Protein AF-A0A2S2KPW1-F1 (afdb_monomer)

Foldseek 3Di:
DDDDPPPPPPPVPVPPPPPPPVLVVVLVVLLVVQLVCVVPDDRPVSLVVSLVSLVCLLVVLQPVLVPDQALVSLVVSLSSLLVSLLVVLVCVVVVSHDPVSVVVCLLSLLVNVVSLVLCCPPVDDPSVVVSCVSRVSSVVSCVVVVRHHDPPDDDRPCSVCSVVRVVVVVVVD

Structure (mmCIF, N/CA/C/O backbone):
data_AF-A0A2S2K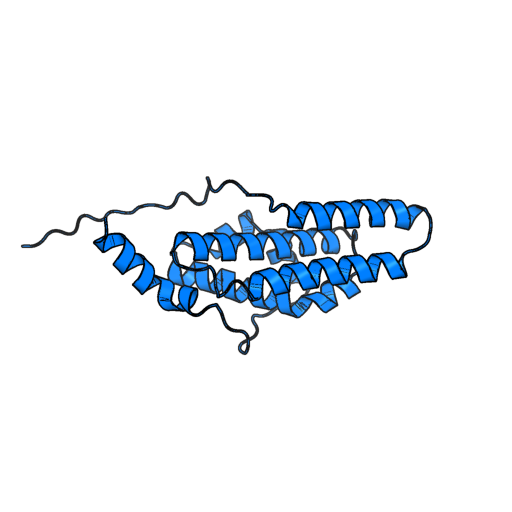PW1-F1
#
_entry.id   AF-A0A2S2KPW1-F1
#
loop_
_atom_site.group_PDB
_atom_site.id
_atom_site.type_symbol
_atom_site.label_atom_id
_atom_site.label_alt_id
_atom_site.label_comp_id
_atom_site.label_asym_id
_atom_site.label_entity_id
_atom_site.label_seq_id
_atom_site.pdbx_PDB_ins_code
_atom_site.Cartn_x
_atom_site.Cartn_y
_atom_site.Cartn_z
_atom_site.occupancy
_atom_site.B_iso_or_equiv
_atom_site.auth_seq_id
_atom_site.auth_comp_id
_atom_site.auth_asym_id
_atom_site.auth_atom_id
_atom_site.pdbx_PDB_model_num
ATOM 1 N N . MET A 1 1 ? -38.576 2.504 28.725 1.00 35.78 1 MET A N 1
ATOM 2 C CA . MET A 1 1 ? -37.807 1.561 27.881 1.00 35.78 1 MET A CA 1
ATOM 3 C C . MET A 1 1 ? -36.742 2.356 27.140 1.00 35.78 1 MET A C 1
ATOM 5 O O . MET A 1 1 ? -37.061 3.467 26.730 1.00 35.78 1 MET A O 1
ATOM 9 N N . PRO A 1 2 ? -35.486 1.884 27.101 1.00 34.62 2 PRO A N 1
ATOM 10 C CA . PRO A 1 2 ? -34.332 2.727 26.831 1.00 34.62 2 PRO A CA 1
ATOM 11 C C . PRO A 1 2 ? -34.131 3.045 25.348 1.00 34.62 2 PRO A C 1
ATOM 13 O O . PRO A 1 2 ? -34.580 2.343 24.448 1.00 34.62 2 PRO A O 1
ATOM 16 N N . ASN A 1 3 ? -33.437 4.164 25.199 1.00 43.06 3 ASN A N 1
ATOM 17 C CA . ASN A 1 3 ? -33.108 4.971 24.042 1.00 43.06 3 ASN A CA 1
ATOM 18 C C . ASN A 1 3 ? -32.091 4.279 23.115 1.00 43.06 3 ASN A C 1
ATOM 20 O O . ASN A 1 3 ? -31.124 3.700 23.604 1.00 43.06 3 ASN A O 1
ATOM 24 N N . SER A 1 4 ? -32.223 4.432 21.797 1.00 39.44 4 SER A N 1
ATOM 25 C CA . SER A 1 4 ?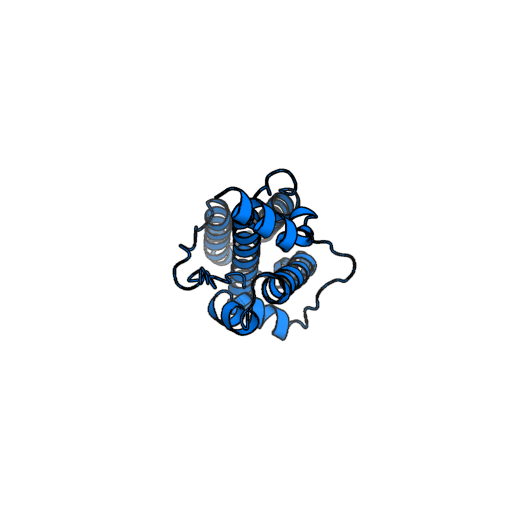 -31.101 4.213 20.874 1.00 39.44 4 SER A CA 1
ATOM 26 C C . SER A 1 4 ? -31.099 5.299 19.805 1.00 39.44 4 SER A C 1
ATOM 28 O O . SER A 1 4 ? -31.535 5.102 18.668 1.00 39.44 4 SER A O 1
ATOM 30 N N . ASN A 1 5 ? -30.602 6.468 20.210 1.00 37.16 5 ASN A N 1
ATOM 31 C CA . ASN A 1 5 ? -30.130 7.505 19.308 1.00 37.16 5 ASN A CA 1
ATOM 32 C C . ASN A 1 5 ? -29.087 6.889 18.374 1.00 37.16 5 ASN A C 1
ATOM 34 O O . ASN A 1 5 ? -27.945 6.626 18.750 1.00 37.16 5 ASN A O 1
ATOM 38 N N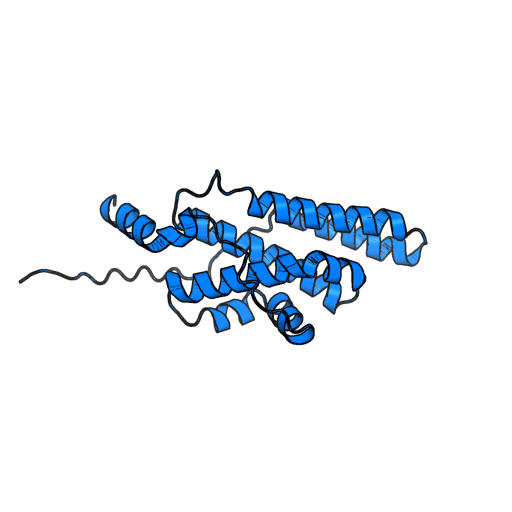 . LYS A 1 6 ? -29.526 6.620 17.149 1.00 36.72 6 LYS A N 1
ATOM 39 C CA . LYS A 1 6 ? -28.720 6.121 16.046 1.00 36.72 6 LYS A CA 1
ATOM 40 C C . LYS A 1 6 ? -27.899 7.293 15.509 1.00 36.72 6 LYS A C 1
ATOM 42 O O . LYS A 1 6 ? -28.225 7.858 14.469 1.00 36.72 6 LYS A O 1
ATOM 47 N N . TRP A 1 7 ? -26.859 7.690 16.238 1.00 35.84 7 TRP A N 1
ATOM 48 C CA . TRP A 1 7 ? -25.867 8.643 15.745 1.00 35.84 7 TRP A CA 1
ATOM 49 C C . TRP A 1 7 ? -25.021 7.959 14.670 1.00 35.84 7 TRP A C 1
ATOM 51 O O . TRP A 1 7 ? -23.939 7.437 14.920 1.00 35.84 7 TRP A O 1
ATOM 61 N N . ARG A 1 8 ? -25.555 7.931 13.447 1.00 35.38 8 ARG A N 1
ATOM 62 C CA . ARG A 1 8 ? -24.769 7.721 12.235 1.00 35.38 8 ARG A CA 1
ATOM 63 C C . ARG A 1 8 ? -23.931 8.978 12.023 1.00 35.38 8 ARG A C 1
ATOM 65 O O . ARG A 1 8 ? -24.386 9.912 11.371 1.00 35.38 8 ARG A O 1
ATOM 72 N N . MET A 1 9 ? -22.713 9.014 12.559 1.00 32.75 9 MET A N 1
ATOM 73 C CA . MET A 1 9 ? -21.671 9.797 11.899 1.00 32.75 9 MET A CA 1
ATOM 74 C C . MET A 1 9 ? -21.320 9.031 10.627 1.00 32.75 9 MET A C 1
ATOM 76 O O . MET A 1 9 ? -20.478 8.138 10.638 1.00 32.75 9 MET A O 1
ATOM 80 N N . ALA A 1 10 ? -22.051 9.329 9.551 1.00 34.47 10 ALA A N 1
ATOM 81 C CA . ALA A 1 10 ? -21.569 9.066 8.210 1.00 34.47 10 ALA A CA 1
ATOM 82 C C . ALA A 1 10 ? -20.261 9.852 8.087 1.00 34.47 10 ALA A C 1
ATOM 84 O O . ALA A 1 10 ? -20.273 11.078 7.984 1.00 34.47 10 ALA A O 1
ATOM 85 N N . VAL A 1 11 ? -19.132 9.160 8.223 1.00 39.47 11 VAL A N 1
ATOM 86 C CA . VAL A 1 11 ? -17.853 9.715 7.799 1.00 39.47 11 VAL A CA 1
ATOM 87 C C . VAL A 1 11 ? -18.001 9.876 6.297 1.00 39.47 11 VAL A C 1
ATOM 89 O O . VAL A 1 11 ? -18.075 8.889 5.570 1.00 39.47 11 VAL A O 1
ATOM 92 N N . ASP A 1 12 ? -18.164 11.114 5.846 1.00 34.50 12 ASP A N 1
ATOM 93 C CA . ASP A 1 12 ? -18.287 11.434 4.434 1.00 34.50 12 ASP A CA 1
ATOM 94 C C . ASP A 1 12 ? -16.923 11.210 3.765 1.00 34.50 12 ASP A C 1
ATOM 96 O O . ASP A 1 12 ? -16.112 12.128 3.615 1.00 34.50 12 ASP A O 1
ATOM 100 N N . LEU A 1 13 ? -16.649 9.950 3.401 1.00 42.59 13 LEU A N 1
ATOM 101 C CA . LEU A 1 13 ? -15.418 9.514 2.736 1.00 42.59 13 LEU A CA 1
ATOM 102 C C . LEU A 1 13 ? -15.166 10.259 1.413 1.00 42.59 13 LEU A C 1
ATOM 104 O O . LEU A 1 13 ? -14.058 10.183 0.886 1.00 42.59 13 LEU A O 1
ATOM 108 N N . SER A 1 14 ? -16.153 10.988 0.876 1.00 40.53 14 SER A N 1
ATOM 109 C CA . SER A 1 14 ? -15.993 11.805 -0.329 1.00 40.53 14 SER A CA 1
ATOM 110 C C . SER A 1 14 ? -15.240 13.123 -0.095 1.00 40.53 14 SER A C 1
ATOM 112 O O . SER A 1 14 ? -14.825 13.762 -1.061 1.00 40.53 14 SER A O 1
ATOM 114 N N . THR A 1 15 ? -15.018 13.508 1.169 1.00 35.56 15 THR A N 1
ATOM 115 C CA . THR A 1 15 ? -14.417 14.799 1.558 1.00 35.56 15 THR A CA 1
ATOM 116 C C . THR A 1 15 ? -13.041 14.692 2.207 1.00 35.56 15 THR A C 1
ATOM 118 O O . THR A 1 15 ? -12.481 15.717 2.594 1.00 35.56 15 THR A O 1
ATOM 121 N N . LEU A 1 16 ? -12.463 13.489 2.322 1.00 38.25 16 LEU A N 1
ATOM 122 C CA . LEU A 1 16 ? -11.117 13.349 2.876 1.00 38.25 16 LEU A CA 1
ATOM 123 C C . LEU A 1 16 ? -10.123 14.112 1.985 1.00 38.25 16 LEU A C 1
ATOM 125 O O . LEU A 1 16 ? -9.938 13.730 0.825 1.00 38.25 16 LEU A O 1
ATOM 129 N N . PRO A 1 17 ? -9.472 15.181 2.486 1.00 35.41 17 PRO A N 1
ATOM 130 C CA . PRO A 1 17 ? -8.418 15.828 1.731 1.00 35.41 17 PRO A CA 1
ATOM 131 C C . PRO A 1 17 ? -7.333 14.780 1.502 1.00 35.41 17 PRO A C 1
ATOM 133 O O . PRO A 1 17 ? -6.810 14.198 2.454 1.00 35.41 17 PRO A O 1
ATOM 136 N N . VAL A 1 18 ? -7.017 14.512 0.235 1.00 39.41 18 VAL A N 1
ATOM 137 C CA . VAL A 1 18 ? -5.867 13.693 -0.143 1.00 39.41 18 VAL A CA 1
ATOM 138 C C . VAL A 1 18 ? -4.638 14.461 0.331 1.00 39.41 18 VAL A C 1
ATOM 140 O O . VAL A 1 18 ? -4.133 15.344 -0.359 1.00 39.41 18 VAL A O 1
ATOM 143 N N . ILE A 1 19 ? -4.199 14.197 1.562 1.00 33.56 19 ILE A N 1
ATOM 144 C CA . ILE A 1 19 ? -2.942 14.721 2.077 1.00 33.56 19 ILE A CA 1
ATOM 145 C C . ILE A 1 19 ? -1.868 14.021 1.254 1.00 33.56 19 ILE A C 1
ATOM 147 O O . ILE A 1 19 ? -1.503 12.876 1.519 1.00 33.56 19 ILE A O 1
ATOM 151 N N . ILE A 1 20 ? -1.394 14.699 0.209 1.00 37.53 20 ILE A N 1
ATOM 152 C CA . ILE A 1 20 ? -0.212 14.278 -0.532 1.00 37.53 20 ILE A CA 1
ATOM 153 C C . ILE A 1 20 ? 0.940 14.395 0.461 1.00 37.53 20 ILE A C 1
ATOM 155 O O . ILE A 1 20 ? 1.447 15.477 0.754 1.00 37.53 20 ILE A O 1
ATOM 159 N N . SER A 1 21 ? 1.270 13.261 1.065 1.00 42.75 21 SER A N 1
ATOM 160 C CA . SER A 1 21 ? 2.404 13.096 1.956 1.00 42.75 21 SER A CA 1
ATOM 161 C C . SER A 1 21 ? 3.659 13.696 1.305 1.00 42.75 21 SER A C 1
ATOM 163 O O . SER A 1 21 ? 3.911 13.494 0.121 1.00 42.75 21 SER A O 1
ATOM 165 N N . SER A 1 22 ? 4.499 14.406 2.063 1.00 45.66 22 SER A N 1
ATOM 166 C CA . SER A 1 22 ? 5.778 14.950 1.556 1.00 45.66 22 SER A CA 1
ATOM 167 C C . SER A 1 22 ? 6.702 13.880 0.949 1.00 45.66 22 SER A C 1
ATOM 169 O O . SER A 1 22 ? 7.627 14.181 0.198 1.00 45.66 22 SER A O 1
ATOM 171 N N . ILE A 1 23 ? 6.427 12.616 1.256 1.00 48.69 23 ILE A N 1
ATOM 172 C CA . ILE A 1 23 ? 7.144 11.440 0.788 1.00 48.69 23 ILE A CA 1
ATOM 173 C C . ILE A 1 23 ? 6.749 11.058 -0.650 1.00 48.69 23 ILE A C 1
ATOM 175 O O . ILE A 1 23 ? 7.635 10.807 -1.465 1.00 48.69 23 ILE A O 1
ATOM 179 N N . THR A 1 24 ? 5.462 11.116 -1.020 1.00 56.72 24 THR A N 1
ATOM 180 C CA . THR A 1 24 ? 5.039 10.879 -2.416 1.00 56.72 24 THR A CA 1
ATOM 181 C C . THR A 1 24 ? 5.635 11.928 -3.355 1.00 56.72 24 THR A C 1
ATOM 183 O O . THR A 1 24 ? 6.080 11.604 -4.451 1.00 56.72 24 THR A O 1
ATOM 186 N N . ALA A 1 25 ? 5.834 13.164 -2.885 1.00 60.00 25 ALA A N 1
ATOM 187 C CA . ALA A 1 25 ? 6.576 14.176 -3.642 1.00 60.00 25 ALA A CA 1
ATOM 188 C C . ALA A 1 25 ? 8.031 13.759 -3.965 1.00 60.00 25 ALA A C 1
ATOM 190 O O . ALA A 1 25 ? 8.539 14.090 -5.038 1.00 60.00 25 ALA A O 1
ATOM 191 N N . THR A 1 26 ? 8.694 13.003 -3.080 1.00 60.94 26 THR A N 1
ATOM 192 C CA . THR A 1 26 ? 10.060 12.493 -3.308 1.00 60.94 26 THR A CA 1
ATOM 193 C C . THR A 1 26 ? 10.074 11.413 -4.389 1.00 60.94 26 THR A C 1
ATOM 195 O O . THR A 1 26 ? 10.890 11.478 -5.312 1.00 60.94 26 THR A O 1
ATOM 198 N N . ILE A 1 27 ? 9.134 10.466 -4.334 1.00 65.75 27 ILE A N 1
ATOM 199 C CA . ILE A 1 27 ? 8.943 9.435 -5.365 1.00 65.75 27 ILE A CA 1
ATOM 200 C C . ILE A 1 27 ? 8.656 10.077 -6.729 1.00 65.75 27 ILE A C 1
ATOM 202 O O . ILE A 1 27 ? 9.301 9.730 -7.728 1.00 65.75 27 ILE A O 1
ATOM 206 N N . PHE A 1 28 ? 7.734 11.043 -6.778 1.00 66.50 28 PHE A N 1
ATOM 207 C CA . PHE A 1 28 ? 7.410 11.778 -7.999 1.00 66.50 28 PHE A CA 1
ATOM 208 C C . PHE A 1 28 ? 8.631 12.511 -8.558 1.00 66.50 28 PHE A C 1
ATOM 210 O O . PHE A 1 28 ? 8.904 12.419 -9.757 1.00 66.50 28 PHE A O 1
ATOM 217 N N . ALA A 1 29 ? 9.411 13.188 -7.710 1.00 68.00 29 ALA A N 1
ATOM 218 C CA . ALA A 1 29 ? 10.626 13.880 -8.130 1.00 68.00 29 ALA A CA 1
ATOM 219 C C . ALA A 1 29 ? 11.669 12.911 -8.714 1.00 68.00 29 ALA A C 1
ATOM 221 O O . ALA A 1 29 ? 12.205 13.164 -9.796 1.00 68.00 29 ALA A O 1
ATOM 222 N N . ILE A 1 30 ? 11.919 11.770 -8.059 1.00 67.50 30 ILE A N 1
ATOM 223 C CA . ILE A 1 30 ? 12.840 10.742 -8.571 1.00 67.50 30 ILE A CA 1
ATOM 224 C C . ILE A 1 30 ? 12.325 10.181 -9.904 1.00 67.50 30 ILE A C 1
ATOM 226 O O . ILE A 1 30 ? 13.107 9.997 -10.837 1.00 67.50 30 ILE A O 1
ATOM 230 N N . THR A 1 31 ? 11.017 9.966 -10.041 1.00 70.19 31 THR A N 1
ATOM 231 C CA . THR A 1 31 ? 10.423 9.419 -11.269 1.00 70.19 31 THR A CA 1
ATOM 232 C C . THR A 1 31 ? 10.453 10.409 -12.437 1.00 70.19 31 THR A C 1
ATOM 234 O O . THR A 1 31 ? 10.717 10.015 -13.578 1.00 70.19 31 THR A O 1
ATOM 237 N N . LEU A 1 32 ? 10.264 11.705 -12.173 1.00 72.31 32 LEU A N 1
ATOM 238 C CA . LEU A 1 32 ? 10.477 12.770 -13.158 1.00 72.31 32 LEU A CA 1
ATOM 239 C C . LEU A 1 32 ? 11.937 12.797 -13.623 1.00 72.31 32 LEU A C 1
ATOM 241 O O . LEU A 1 32 ? 12.196 12.828 -14.828 1.00 72.31 32 LEU A O 1
ATOM 245 N N . ILE A 1 33 ? 12.887 12.688 -12.688 1.00 67.44 33 ILE A N 1
ATOM 246 C CA . ILE A 1 33 ? 14.321 12.601 -12.995 1.00 67.44 33 ILE A CA 1
ATOM 247 C C . ILE A 1 33 ? 14.631 11.353 -13.832 1.00 67.44 33 ILE A C 1
ATOM 249 O O . ILE A 1 33 ? 15.381 11.456 -14.800 1.00 67.44 33 ILE A O 1
ATOM 253 N N . ILE A 1 34 ? 14.055 10.189 -13.512 1.00 68.94 34 ILE A N 1
ATOM 254 C CA . ILE A 1 34 ? 14.219 8.953 -14.299 1.00 68.94 34 ILE A CA 1
ATOM 255 C C . ILE A 1 34 ? 13.656 9.128 -15.702 1.00 68.94 34 ILE A C 1
ATOM 257 O O . ILE A 1 34 ? 14.329 8.789 -16.669 1.00 68.94 34 ILE A O 1
ATOM 261 N N . THR A 1 35 ? 12.457 9.694 -15.832 1.00 68.31 35 THR A N 1
ATOM 262 C CA . THR A 1 35 ? 11.827 9.932 -17.137 1.00 68.31 35 THR A CA 1
ATOM 263 C C . THR A 1 35 ? 12.696 10.851 -17.999 1.00 68.31 35 THR A C 1
ATOM 265 O O . THR A 1 35 ? 12.893 10.577 -19.179 1.00 68.31 35 THR A O 1
ATOM 268 N N . TRP A 1 36 ? 13.285 11.894 -17.407 1.00 66.81 36 TRP A N 1
ATOM 269 C CA . TRP A 1 36 ? 14.219 12.791 -18.093 1.00 66.81 36 TRP A CA 1
ATOM 270 C C . TRP A 1 36 ? 15.580 12.148 -18.396 1.00 66.81 36 TRP A C 1
ATOM 272 O O . TRP A 1 36 ? 16.145 12.391 -19.458 1.00 66.81 36 TRP A O 1
ATOM 282 N N . LYS A 1 37 ? 16.127 11.318 -17.502 1.00 62.91 37 LYS A N 1
ATOM 283 C CA . LYS A 1 37 ? 17.422 10.641 -17.700 1.00 62.91 37 LYS A CA 1
ATOM 284 C C . LYS A 1 37 ? 17.343 9.414 -18.606 1.00 62.91 37 LYS A C 1
ATOM 286 O O . LYS A 1 37 ? 18.329 9.114 -19.268 1.00 62.91 37 LYS A O 1
ATOM 291 N N . ASN A 1 38 ? 16.195 8.744 -18.705 1.00 59.34 38 ASN A N 1
ATOM 292 C CA . ASN A 1 38 ? 15.938 7.703 -19.709 1.00 59.34 38 ASN A CA 1
ATOM 293 C C . ASN A 1 38 ? 16.109 8.243 -21.139 1.00 59.34 38 ASN A C 1
ATOM 295 O O . ASN A 1 38 ? 16.466 7.487 -22.031 1.00 59.34 38 ASN A O 1
ATOM 299 N N . ILE A 1 39 ? 15.928 9.553 -21.344 1.00 58.56 39 ILE A N 1
ATOM 300 C CA . ILE A 1 39 ? 16.193 10.238 -22.619 1.00 58.56 39 ILE A CA 1
ATOM 301 C C . ILE A 1 39 ? 17.709 10.450 -22.851 1.00 58.56 39 ILE A C 1
ATOM 303 O O . ILE A 1 39 ? 18.118 10.744 -23.969 1.00 58.56 39 ILE A O 1
ATOM 307 N N . LYS A 1 40 ? 18.562 10.313 -21.821 1.00 54.41 40 LYS A N 1
ATOM 308 C CA . LYS A 1 40 ? 19.951 10.818 -21.829 1.00 54.41 40 LYS A CA 1
ATOM 309 C C . LYS A 1 40 ? 21.050 9.876 -21.289 1.00 54.41 40 LYS A C 1
ATOM 311 O O . LYS A 1 40 ? 22.183 10.322 -21.199 1.00 54.41 40 LYS A O 1
ATOM 316 N N . GLU A 1 41 ? 20.736 8.614 -20.978 1.00 55.06 41 GLU A N 1
ATOM 317 C CA . GLU A 1 41 ? 21.632 7.547 -20.463 1.00 55.06 41 GLU A CA 1
ATOM 318 C C . GLU A 1 41 ? 22.237 7.746 -19.049 1.00 55.06 41 GLU A C 1
ATOM 320 O O . GLU A 1 41 ? 23.143 8.545 -18.844 1.00 55.06 41 GLU A O 1
ATOM 325 N N . ASN A 1 42 ? 21.736 6.959 -18.073 1.00 57.03 42 ASN A N 1
ATOM 326 C CA . ASN A 1 42 ? 22.443 6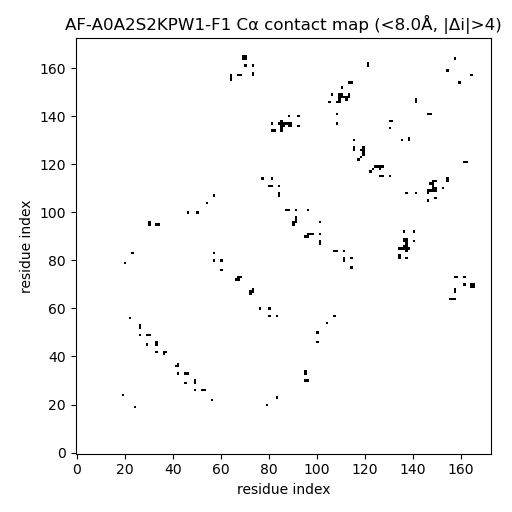.272 -16.959 1.00 57.03 42 ASN A CA 1
ATOM 327 C C . ASN A 1 42 ? 21.395 5.740 -15.943 1.00 57.03 42 ASN A C 1
ATOM 329 O O . ASN A 1 42 ? 21.108 6.370 -14.925 1.00 57.03 42 ASN A O 1
ATOM 333 N N . THR A 1 43 ? 20.754 4.609 -16.254 1.00 62.28 43 THR A N 1
ATOM 334 C CA . THR A 1 43 ? 19.471 4.175 -15.652 1.00 62.28 43 THR A CA 1
ATOM 335 C C . THR A 1 43 ? 19.600 3.281 -14.418 1.00 62.28 43 THR A C 1
ATOM 337 O O . THR A 1 43 ? 18.759 3.325 -13.521 1.00 62.28 43 THR A O 1
ATOM 340 N N . ARG A 1 44 ? 20.677 2.494 -14.310 1.00 62.62 44 ARG A N 1
ATOM 341 C CA . ARG A 1 44 ? 20.796 1.442 -13.285 1.00 62.62 44 ARG A CA 1
ATOM 342 C C . ARG A 1 44 ? 20.894 1.986 -11.855 1.00 62.62 44 ARG A C 1
ATOM 344 O O . ARG A 1 44 ? 20.165 1.527 -10.983 1.00 62.62 44 ARG A O 1
ATOM 351 N N . ALA A 1 45 ? 21.753 2.981 -11.619 1.00 68.12 45 ALA A N 1
ATOM 352 C CA . ALA A 1 45 ? 21.919 3.583 -10.292 1.00 68.12 45 ALA A CA 1
ATOM 353 C C . ALA A 1 45 ? 20.649 4.321 -9.831 1.00 68.12 45 ALA A C 1
ATOM 355 O O . ALA A 1 45 ? 20.273 4.256 -8.662 1.00 68.12 45 ALA A O 1
ATOM 356 N N . THR A 1 46 ? 19.947 4.978 -10.760 1.00 68.12 46 THR A N 1
ATOM 357 C CA . THR A 1 46 ? 18.710 5.709 -10.457 1.00 68.12 46 THR A CA 1
ATOM 358 C C . THR A 1 46 ? 17.544 4.761 -10.158 1.00 68.12 46 THR A C 1
ATOM 360 O O . THR A 1 46 ? 16.752 5.043 -9.264 1.00 68.12 46 THR A O 1
ATOM 363 N N . HIS A 1 47 ? 17.475 3.595 -10.810 1.00 70.88 47 HIS A N 1
ATOM 364 C CA . HIS A 1 47 ? 16.488 2.559 -10.483 1.00 70.88 47 HIS A CA 1
ATOM 365 C C . HIS A 1 47 ? 16.696 1.979 -9.080 1.00 70.88 47 HIS A C 1
ATOM 367 O O . HIS A 1 47 ? 15.728 1.801 -8.345 1.00 70.88 47 HIS A O 1
ATOM 373 N N . SER A 1 48 ? 17.947 1.730 -8.676 1.00 74.69 48 SER A N 1
ATOM 374 C CA . SER A 1 48 ? 18.255 1.285 -7.310 1.00 74.69 48 SER A CA 1
ATOM 375 C C . SER A 1 48 ? 17.867 2.330 -6.261 1.00 74.69 48 SER A C 1
ATOM 377 O O . SER A 1 48 ? 17.351 1.968 -5.207 1.00 74.69 48 SER A O 1
ATOM 379 N N . GLN A 1 49 ? 18.069 3.618 -6.553 1.00 75.62 49 GLN A N 1
ATOM 380 C CA . GLN A 1 49 ? 17.667 4.707 -5.661 1.00 75.62 49 GLN A CA 1
ATOM 381 C C . GLN A 1 49 ? 16.142 4.821 -5.535 1.00 75.62 49 GLN A C 1
ATOM 383 O O . GLN A 1 49 ? 15.633 4.955 -4.426 1.00 75.62 49 GLN A O 1
ATOM 388 N N . LEU A 1 50 ? 15.410 4.710 -6.646 1.00 76.44 50 LEU A N 1
ATOM 389 C CA . LEU A 1 50 ? 13.948 4.702 -6.635 1.00 76.44 50 LEU A CA 1
ATOM 390 C C . LEU A 1 50 ? 13.394 3.503 -5.855 1.00 76.44 50 LEU A C 1
ATOM 392 O O . LEU A 1 50 ? 12.519 3.669 -5.010 1.00 76.44 50 LEU A O 1
ATOM 396 N N . LEU A 1 51 ? 13.941 2.307 -6.094 1.00 76.06 51 LEU A N 1
ATOM 397 C CA . LEU A 1 51 ? 13.560 1.096 -5.370 1.00 76.06 51 LEU A CA 1
ATOM 398 C C . LEU A 1 51 ? 13.762 1.258 -3.863 1.00 76.06 51 LEU A C 1
ATOM 400 O O . LEU A 1 51 ? 12.896 0.888 -3.073 1.00 76.06 51 LEU A O 1
ATOM 404 N N . ARG A 1 52 ? 14.908 1.822 -3.476 1.00 79.19 52 ARG A N 1
ATOM 405 C CA . ARG A 1 52 ? 15.235 2.099 -2.083 1.00 79.19 52 ARG A CA 1
ATOM 406 C C . ARG A 1 52 ? 14.259 3.097 -1.465 1.00 79.19 52 ARG A C 1
ATOM 408 O O . ARG A 1 52 ? 13.793 2.826 -0.369 1.00 79.19 52 ARG A O 1
ATOM 415 N N . SER A 1 53 ? 13.902 4.170 -2.177 1.00 75.38 53 SER A N 1
ATOM 416 C CA . SER A 1 53 ? 12.898 5.141 -1.715 1.00 75.38 53 SER A CA 1
ATOM 417 C C . SER A 1 53 ? 11.558 4.458 -1.447 1.00 75.38 53 SER A C 1
ATOM 419 O O . SER A 1 53 ? 11.059 4.524 -0.333 1.00 75.38 53 SER A O 1
ATOM 421 N N . PHE A 1 54 ? 11.024 3.702 -2.416 1.00 75.75 54 PHE A N 1
ATOM 422 C CA . PHE A 1 54 ? 9.766 2.972 -2.228 1.00 75.75 54 PHE A CA 1
ATOM 423 C C . PHE A 1 54 ? 9.815 2.005 -1.048 1.00 75.75 54 PHE A C 1
ATOM 425 O O . PHE A 1 54 ? 8.875 1.917 -0.261 1.00 75.75 54 PHE A O 1
ATOM 432 N N . HIS A 1 55 ? 10.912 1.260 -0.932 1.00 76.94 55 HIS A N 1
ATOM 433 C CA . HIS A 1 55 ? 11.090 0.295 0.137 1.00 76.94 55 HIS A CA 1
ATOM 434 C C . HIS A 1 55 ? 11.163 0.970 1.512 1.00 76.94 55 HIS A C 1
ATOM 436 O O . HIS A 1 55 ? 10.477 0.532 2.433 1.00 76.94 55 HIS A O 1
ATOM 442 N N . GLU A 1 56 ? 11.954 2.036 1.650 1.00 77.31 56 GLU A N 1
ATOM 443 C CA . GLU A 1 56 ? 12.058 2.818 2.886 1.00 77.31 56 GLU A CA 1
ATOM 444 C C . GLU A 1 56 ? 10.712 3.450 3.254 1.00 77.31 56 GLU A C 1
ATOM 446 O O . GLU A 1 56 ? 10.315 3.386 4.415 1.00 77.31 56 GLU A O 1
ATOM 451 N N . ASP A 1 57 ? 9.961 3.970 2.285 1.00 71.06 57 ASP A N 1
ATOM 452 C CA . ASP A 1 57 ? 8.652 4.583 2.520 1.00 71.06 57 ASP A CA 1
ATOM 453 C C . ASP A 1 57 ? 7.629 3.569 3.026 1.00 71.06 57 ASP A C 1
ATOM 455 O O . ASP A 1 57 ? 6.941 3.803 4.024 1.00 71.06 57 ASP A O 1
ATOM 459 N N . LEU A 1 58 ? 7.563 2.405 2.383 1.00 73.19 58 LEU A N 1
ATOM 460 C CA . LEU A 1 58 ? 6.644 1.343 2.775 1.00 73.19 58 LEU A CA 1
ATOM 461 C C . LEU A 1 58 ? 7.047 0.719 4.117 1.00 73.19 58 LEU A C 1
ATOM 463 O O . LEU A 1 58 ? 6.175 0.463 4.947 1.00 73.19 58 LEU A O 1
ATOM 467 N N . LEU A 1 59 ? 8.345 0.543 4.387 1.00 72.19 59 LEU A N 1
ATOM 468 C CA . LEU A 1 59 ? 8.829 0.087 5.694 1.00 72.19 59 LEU A CA 1
ATOM 469 C C . LEU A 1 59 ? 8.575 1.108 6.802 1.00 72.19 59 LEU A C 1
ATOM 471 O O . LEU A 1 59 ? 8.146 0.728 7.889 1.00 72.19 59 LEU A O 1
ATOM 475 N N . ASN A 1 60 ? 8.804 2.395 6.545 1.00 71.06 60 ASN A N 1
ATOM 476 C CA . ASN A 1 60 ? 8.517 3.457 7.505 1.00 71.06 60 ASN A CA 1
ATOM 477 C C . ASN A 1 60 ? 7.029 3.494 7.846 1.00 71.06 60 ASN A C 1
ATOM 479 O O . ASN A 1 60 ? 6.677 3.693 9.007 1.00 71.06 60 ASN A O 1
ATOM 483 N N . ARG A 1 61 ? 6.148 3.264 6.864 1.00 69.25 61 ARG A N 1
ATOM 484 C CA . ARG A 1 61 ? 4.709 3.130 7.110 1.00 69.25 61 ARG A CA 1
ATOM 485 C C . ARG A 1 61 ? 4.424 1.881 7.949 1.00 69.25 61 ARG A C 1
ATOM 487 O O . ARG A 1 61 ? 3.865 2.030 9.030 1.00 69.25 61 ARG A O 1
ATOM 494 N N . LEU A 1 62 ? 4.888 0.696 7.551 1.00 66.81 62 LEU A N 1
ATOM 495 C CA . LEU A 1 62 ? 4.683 -0.548 8.317 1.00 66.81 62 LEU A CA 1
ATOM 496 C C . LEU A 1 62 ? 5.196 -0.464 9.769 1.00 66.81 62 LEU A C 1
ATOM 498 O O . LEU A 1 62 ? 4.572 -0.999 10.684 1.00 66.81 62 LEU A O 1
ATOM 502 N N . ASN A 1 63 ? 6.307 0.239 10.004 1.00 63.44 63 ASN A N 1
ATOM 503 C CA . ASN A 1 63 ? 6.908 0.398 11.330 1.00 63.44 63 ASN A CA 1
ATOM 504 C C . ASN A 1 63 ? 6.212 1.444 12.221 1.00 63.44 63 ASN A C 1
ATOM 506 O O . ASN A 1 63 ? 6.497 1.489 13.418 1.00 63.44 63 ASN A O 1
ATOM 510 N N . LYS A 1 64 ? 5.260 2.244 11.712 1.00 60.19 64 LYS A N 1
ATOM 511 C CA . LYS A 1 64 ? 4.502 3.239 12.507 1.00 60.19 64 LYS A CA 1
ATOM 512 C C . LYS A 1 64 ? 3.492 2.644 13.505 1.00 60.19 64 LYS A C 1
ATOM 514 O O . LYS A 1 64 ? 2.683 3.385 14.063 1.00 60.19 64 LYS A O 1
ATOM 519 N N . ASN A 1 65 ? 3.602 1.355 13.842 1.00 51.81 65 ASN A N 1
ATOM 520 C CA . ASN A 1 65 ? 2.892 0.713 14.961 1.00 51.81 65 ASN A CA 1
ATOM 521 C C . ASN A 1 65 ? 2.940 1.519 16.277 1.00 51.81 65 ASN A C 1
ATOM 523 O O . ASN A 1 65 ? 2.054 1.383 17.112 1.00 51.81 65 ASN A O 1
ATOM 527 N N . THR A 1 66 ? 3.952 2.366 16.472 1.00 48.75 66 THR A N 1
ATOM 528 C CA . THR A 1 66 ? 4.157 3.181 17.678 1.00 48.75 66 THR A CA 1
ATOM 529 C C . THR A 1 66 ? 3.348 4.485 17.743 1.00 48.75 66 THR A C 1
ATOM 531 O O . THR A 1 66 ? 3.356 5.128 18.792 1.00 48.75 66 THR A O 1
ATOM 534 N N . ILE A 1 67 ? 2.641 4.889 16.677 1.00 61.72 67 ILE A N 1
ATOM 535 C CA . ILE A 1 67 ? 1.913 6.178 16.625 1.00 61.72 67 ILE A CA 1
ATOM 536 C C . ILE A 1 67 ? 0.389 6.002 16.532 1.00 61.72 67 ILE A C 1
ATOM 538 O O . ILE A 1 67 ? -0.343 6.921 16.886 1.00 61.72 67 ILE A O 1
ATOM 542 N N . LEU A 1 68 ? -0.107 4.830 16.128 1.00 73.50 68 LEU A N 1
ATOM 543 C CA . LEU A 1 68 ? -1.547 4.583 16.007 1.00 73.50 68 LEU A CA 1
ATOM 544 C C . LEU A 1 68 ? -2.195 4.531 17.394 1.00 73.50 68 LEU A C 1
ATOM 546 O O . LEU A 1 68 ? -1.953 3.592 18.153 1.00 73.50 68 LEU A O 1
ATOM 550 N N . LYS A 1 69 ? -2.999 5.540 17.738 1.00 79.88 69 LYS A N 1
ATOM 551 C CA . LYS A 1 69 ? -3.692 5.608 19.035 1.00 79.88 69 LYS A CA 1
ATOM 552 C C . LYS A 1 69 ? -5.190 5.813 18.906 1.00 79.88 69 LYS A C 1
ATOM 554 O O . LYS A 1 69 ? -5.897 5.466 19.843 1.00 79.88 69 LYS A O 1
ATOM 559 N N . THR A 1 70 ? -5.649 6.361 17.787 1.00 81.94 70 THR A N 1
ATOM 560 C CA . THR A 1 70 ? -7.056 6.701 17.553 1.00 81.94 70 THR A CA 1
ATOM 561 C C . THR A 1 70 ? -7.624 5.984 16.330 1.00 81.94 70 THR A C 1
ATOM 563 O O . THR A 1 70 ? -6.883 5.445 15.496 1.00 81.94 70 THR A O 1
ATOM 566 N N . THR A 1 71 ? -8.952 5.973 16.205 1.00 80.56 71 THR A N 1
ATOM 567 C CA . THR A 1 71 ? -9.614 5.459 14.994 1.00 80.56 71 THR A CA 1
ATOM 568 C C . THR A 1 71 ? -9.222 6.260 13.746 1.00 80.56 71 THR A C 1
ATOM 570 O O . THR A 1 71 ? -8.976 5.674 12.690 1.00 80.56 71 THR A O 1
ATOM 573 N N . GLU A 1 72 ? -9.061 7.579 13.877 1.00 79.94 72 GLU A N 1
ATOM 574 C CA . GLU A 1 72 ? -8.590 8.461 12.804 1.00 79.94 72 GLU A CA 1
ATOM 575 C C . GLU A 1 72 ? -7.154 8.124 12.370 1.00 79.94 72 GLU A C 1
ATOM 577 O O . GLU A 1 72 ? -6.874 8.062 11.172 1.00 79.94 72 GLU A O 1
ATOM 582 N N . ASP A 1 73 ? -6.250 7.831 13.314 1.00 78.88 73 ASP A N 1
ATOM 583 C CA . ASP A 1 73 ? -4.876 7.426 12.985 1.00 78.88 73 ASP A CA 1
ATOM 584 C C . ASP A 1 73 ? -4.852 6.141 12.150 1.00 78.88 73 ASP A C 1
ATOM 586 O O . ASP A 1 73 ? -4.065 6.027 11.207 1.00 78.88 73 ASP A O 1
ATOM 590 N N . CYS A 1 74 ? -5.727 5.182 12.472 1.00 80.69 74 CYS A N 1
ATOM 591 C CA . CYS A 1 74 ? -5.850 3.924 11.734 1.00 80.69 74 CYS A CA 1
ATOM 592 C C . CYS A 1 74 ? -6.313 4.162 10.290 1.00 80.69 74 CYS A C 1
ATOM 594 O O . CYS A 1 74 ? -5.720 3.625 9.354 1.00 80.69 74 CYS A O 1
ATOM 596 N N . GLN A 1 75 ? -7.335 5.002 10.102 1.00 81.88 75 GLN A N 1
ATOM 597 C CA . GLN A 1 75 ? -7.836 5.369 8.774 1.00 81.88 75 GLN A CA 1
ATOM 598 C C . GLN A 1 75 ? -6.791 6.147 7.968 1.00 81.88 75 GLN A C 1
ATOM 600 O O . GLN A 1 75 ? -6.560 5.860 6.792 1.00 81.88 75 GLN A O 1
ATOM 605 N N . ARG A 1 76 ? -6.107 7.107 8.604 1.00 81.44 76 ARG A N 1
ATOM 606 C CA . ARG A 1 76 ? -5.045 7.891 7.967 1.00 81.44 76 ARG A CA 1
ATOM 607 C C . ARG A 1 76 ? -3.905 6.995 7.511 1.00 81.44 76 ARG A C 1
ATOM 609 O O . ARG A 1 76 ? -3.498 7.098 6.362 1.00 81.44 76 ARG A O 1
ATOM 616 N N . TYR A 1 77 ? -3.434 6.094 8.372 1.00 82.06 77 TYR A N 1
ATOM 617 C CA . TYR A 1 77 ? -2.413 5.104 8.029 1.00 82.06 77 TYR A CA 1
ATOM 618 C C . TYR A 1 77 ? -2.815 4.252 6.823 1.00 82.06 77 TYR A C 1
ATOM 620 O O . TYR A 1 77 ? -2.032 4.107 5.884 1.00 82.06 77 TYR A O 1
ATOM 628 N N . ALA A 1 78 ? -4.042 3.731 6.838 1.00 83.31 78 ALA A N 1
ATOM 629 C CA . ALA A 1 78 ? -4.578 2.909 5.768 1.00 83.31 78 ALA A CA 1
ATOM 630 C C . ALA A 1 78 ? -4.630 3.669 4.429 1.00 83.31 78 ALA A C 1
ATOM 632 O O . ALA A 1 78 ? -4.128 3.174 3.421 1.00 83.31 78 ALA A O 1
ATOM 633 N N . ASN A 1 79 ? -5.153 4.898 4.428 1.00 83.38 79 ASN A N 1
ATOM 634 C CA . ASN A 1 79 ? -5.230 5.742 3.230 1.00 83.38 79 ASN A CA 1
ATOM 635 C C . ASN A 1 79 ? -3.850 6.108 2.691 1.00 83.38 79 ASN A C 1
ATOM 637 O O . ASN A 1 79 ? -3.597 6.009 1.496 1.00 83.38 79 ASN A O 1
ATOM 641 N N . ASP A 1 80 ? -2.942 6.497 3.578 1.00 79.94 80 ASP A N 1
ATOM 642 C CA . ASP A 1 80 ? -1.562 6.821 3.242 1.00 79.94 80 ASP A CA 1
ATOM 643 C C . ASP A 1 80 ? -0.838 5.645 2.575 1.00 79.94 80 ASP A C 1
ATOM 645 O O . ASP A 1 80 ? -0.075 5.824 1.618 1.00 79.94 80 ASP A O 1
ATOM 649 N N . TYR A 1 81 ? -1.065 4.436 3.091 1.00 84.62 81 TYR A N 1
ATOM 650 C CA . TYR A 1 81 ? -0.517 3.218 2.514 1.00 84.62 81 TYR A CA 1
ATOM 651 C C . TYR A 1 81 ? -1.095 2.966 1.118 1.00 84.62 81 TYR A C 1
ATOM 653 O O . TYR A 1 81 ? -0.329 2.798 0.169 1.00 84.62 81 TYR A O 1
ATOM 661 N N . LEU A 1 82 ? -2.427 2.996 0.985 1.00 86.75 82 LEU A N 1
ATOM 662 C CA . LEU A 1 82 ? -3.129 2.751 -0.278 1.00 86.75 82 LEU A CA 1
ATOM 663 C C . LEU A 1 82 ? -2.775 3.788 -1.355 1.00 86.75 82 LEU A C 1
ATOM 665 O O . LEU A 1 82 ? -2.496 3.409 -2.488 1.00 86.75 82 LEU A O 1
ATOM 669 N N . ASN A 1 83 ? -2.646 5.067 -0.989 1.00 84.50 83 ASN A N 1
ATOM 670 C CA . ASN A 1 83 ? -2.156 6.123 -1.881 1.00 84.50 83 ASN A CA 1
ATOM 671 C C . ASN A 1 83 ? -0.753 5.811 -2.421 1.00 84.50 83 ASN A C 1
ATOM 673 O O . ASN A 1 83 ? -0.484 5.998 -3.604 1.00 84.50 83 ASN A O 1
ATOM 677 N N . THR A 1 84 ? 0.142 5.315 -1.560 1.00 82.50 84 THR A N 1
ATOM 678 C CA . THR A 1 84 ? 1.524 5.006 -1.956 1.00 82.50 84 THR A CA 1
ATOM 679 C C . THR A 1 84 ? 1.560 3.855 -2.966 1.00 82.50 84 THR A C 1
ATOM 681 O O . THR A 1 84 ? 2.262 3.938 -3.973 1.00 82.50 84 THR A O 1
ATOM 684 N N . VAL A 1 85 ? 0.802 2.779 -2.729 1.00 87.25 85 VAL A N 1
ATOM 685 C CA . VAL A 1 85 ? 0.770 1.636 -3.658 1.00 87.25 85 VAL A CA 1
ATOM 686 C C . VAL A 1 85 ? 0.000 1.939 -4.945 1.00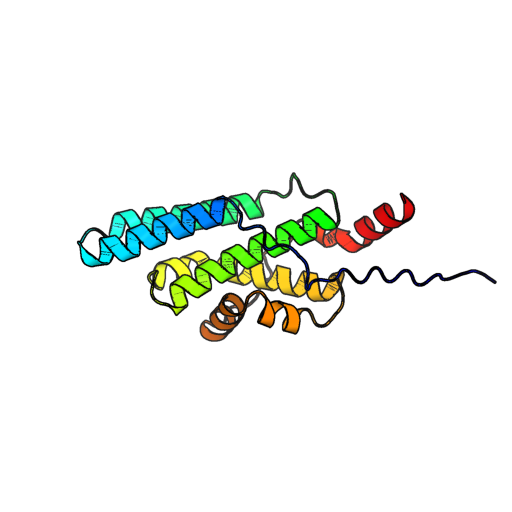 87.25 85 VAL A C 1
ATOM 688 O O . VAL A 1 85 ? 0.392 1.433 -5.995 1.00 87.25 85 VAL A O 1
ATOM 691 N N . ASP A 1 86 ? -1.021 2.802 -4.913 1.00 88.81 86 ASP A N 1
ATOM 692 C CA . ASP A 1 86 ? -1.696 3.291 -6.124 1.00 88.81 86 ASP A CA 1
ATOM 693 C C . ASP A 1 86 ? -0.762 4.108 -7.014 1.00 88.81 86 ASP A C 1
ATOM 695 O O . ASP A 1 86 ? -0.715 3.887 -8.223 1.00 88.81 86 ASP A O 1
ATOM 699 N N . GLU A 1 87 ? 0.058 4.976 -6.424 1.00 84.06 87 GLU A N 1
ATOM 700 C CA . GLU A 1 87 ? 1.046 5.742 -7.178 1.00 84.06 87 GLU A CA 1
ATOM 701 C C . GLU A 1 87 ? 2.090 4.828 -7.833 1.00 84.06 87 GLU A C 1
ATOM 703 O O . GLU A 1 87 ? 2.386 4.970 -9.021 1.00 84.06 87 GLU A O 1
ATOM 708 N N . ILE A 1 88 ? 2.611 3.836 -7.104 1.00 83.75 88 ILE A N 1
ATOM 709 C CA . ILE A 1 88 ? 3.545 2.852 -7.675 1.00 83.75 88 ILE A CA 1
ATOM 710 C C . ILE A 1 88 ? 2.885 2.101 -8.840 1.00 83.75 88 ILE A C 1
ATOM 712 O O . ILE A 1 88 ? 3.508 1.930 -9.892 1.00 83.75 88 ILE A O 1
ATOM 716 N N . ALA A 1 89 ? 1.629 1.675 -8.671 1.00 89.12 89 ALA A N 1
ATOM 717 C CA . ALA A 1 89 ? 0.862 1.017 -9.724 1.00 89.12 89 ALA A CA 1
ATOM 718 C C . ALA A 1 89 ? 0.691 1.920 -10.951 1.00 89.12 89 ALA A C 1
ATOM 720 O O . ALA A 1 89 ? 0.968 1.481 -12.066 1.00 89.12 89 ALA A O 1
ATOM 721 N N . TYR A 1 90 ? 0.311 3.185 -10.760 1.00 88.25 90 TYR A N 1
ATOM 722 C CA . TYR A 1 90 ? 0.196 4.166 -11.838 1.00 88.25 90 TYR A CA 1
ATOM 723 C C . TYR A 1 90 ? 1.506 4.282 -12.625 1.00 88.25 90 TYR A C 1
ATOM 725 O O . TYR A 1 90 ? 1.503 4.235 -13.859 1.00 88.25 90 TYR A O 1
ATOM 733 N N . LEU A 1 91 ? 2.636 4.397 -11.924 1.00 83.88 91 LEU A N 1
ATOM 734 C CA . LEU A 1 91 ? 3.945 4.531 -12.552 1.00 83.88 91 LEU A CA 1
ATOM 735 C C . LEU A 1 91 ? 4.332 3.288 -13.367 1.00 83.88 91 LEU A C 1
ATOM 737 O O . LEU A 1 91 ? 4.921 3.428 -14.442 1.00 83.88 91 LEU A O 1
ATOM 741 N N . GLU A 1 92 ? 4.005 2.084 -12.898 1.00 86.50 92 GLU A N 1
ATOM 742 C CA . GLU A 1 92 ? 4.276 0.847 -13.642 1.00 86.50 92 GLU A CA 1
ATOM 743 C C . GLU A 1 92 ? 3.354 0.696 -14.851 1.00 86.50 92 GLU A C 1
ATOM 745 O O . GLU A 1 92 ? 3.839 0.493 -15.967 1.00 86.50 92 GLU A O 1
ATOM 750 N N . LEU A 1 93 ? 2.043 0.866 -14.656 1.00 87.31 93 LEU A N 1
ATOM 751 C CA . LEU A 1 93 ? 1.039 0.733 -15.713 1.00 87.31 93 LEU A CA 1
ATOM 752 C C . LEU A 1 93 ? 1.317 1.707 -16.868 1.00 87.31 93 LEU A C 1
ATOM 754 O O . LEU A 1 93 ? 1.171 1.347 -18.037 1.00 87.31 93 LEU A O 1
ATOM 758 N N . ASN A 1 94 ? 1.825 2.903 -16.552 1.00 85.50 94 ASN A N 1
ATOM 759 C CA . ASN A 1 94 ? 2.219 3.923 -17.527 1.00 85.50 94 ASN A CA 1
ATOM 760 C C . ASN A 1 94 ? 3.681 3.814 -17.997 1.00 85.50 94 ASN A C 1
ATOM 762 O O . ASN A 1 94 ? 4.195 4.738 -18.635 1.00 85.50 94 ASN A O 1
ATOM 766 N N . ARG A 1 95 ? 4.366 2.702 -17.690 1.00 84.06 95 ARG A N 1
ATOM 767 C CA . ARG A 1 95 ? 5.756 2.403 -18.087 1.00 84.06 95 ARG A CA 1
ATOM 768 C C . ARG A 1 95 ? 6.760 3.492 -17.686 1.00 84.06 95 ARG A C 1
ATOM 770 O O . ARG A 1 95 ? 7.789 3.667 -18.338 1.00 84.06 95 ARG A O 1
ATOM 777 N N . LYS A 1 96 ? 6.461 4.249 -16.627 1.00 80.19 96 LYS A N 1
ATOM 778 C CA . LYS A 1 96 ? 7.349 5.270 -16.048 1.00 80.19 96 LYS A CA 1
ATOM 779 C C . LYS A 1 96 ? 8.437 4.642 -15.190 1.00 80.19 96 LYS A C 1
ATOM 781 O O . LYS A 1 96 ? 9.515 5.216 -15.057 1.00 80.19 96 LYS A O 1
ATOM 786 N N . ILE A 1 97 ? 8.166 3.454 -14.655 1.00 77.31 97 ILE A N 1
ATOM 787 C CA . ILE A 1 97 ? 9.142 2.613 -13.967 1.00 77.31 97 ILE A CA 1
ATOM 788 C C . ILE A 1 97 ? 9.198 1.233 -14.637 1.00 77.31 97 ILE A C 1
ATOM 790 O O . ILE A 1 97 ? 8.199 0.779 -15.198 1.00 77.31 97 ILE A O 1
ATOM 794 N N . PRO A 1 98 ? 10.345 0.539 -14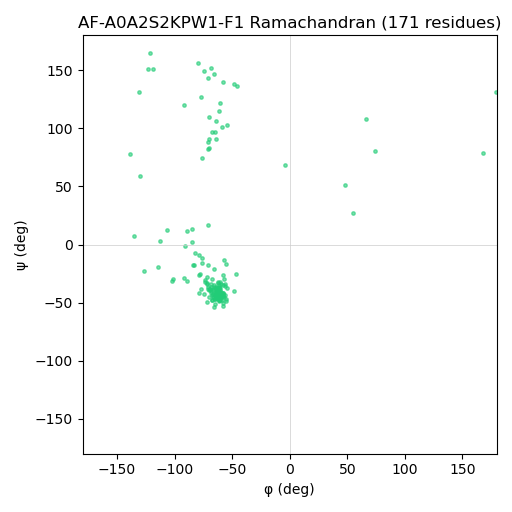.599 1.00 75.19 98 PRO A N 1
ATOM 795 C CA . PRO A 1 98 ? 10.436 -0.830 -15.086 1.00 75.19 98 PRO A CA 1
ATOM 796 C C . PRO A 1 98 ? 9.610 -1.813 -14.251 1.00 75.19 98 PRO A C 1
ATOM 798 O O . PRO A 1 98 ? 9.593 -1.739 -13.021 1.00 75.19 98 PRO A O 1
ATOM 801 N N . SER A 1 99 ? 9.066 -2.834 -14.910 1.00 78.44 99 SER A N 1
ATOM 802 C CA . SER A 1 99 ? 8.275 -3.894 -14.270 1.00 78.44 99 SER A CA 1
ATOM 803 C C . SER A 1 99 ? 9.017 -4.648 -13.157 1.00 78.44 99 SER A C 1
ATOM 805 O O . SER A 1 99 ? 8.395 -5.087 -12.192 1.00 78.44 99 SER A O 1
ATOM 807 N N . HIS A 1 100 ? 10.350 -4.771 -13.223 1.00 73.94 100 HIS A N 1
ATOM 808 C CA . HIS A 1 100 ? 11.132 -5.435 -12.170 1.00 73.94 100 HIS A CA 1
ATOM 809 C C . HIS A 1 100 ? 11.131 -4.666 -10.837 1.00 73.94 100 HIS A C 1
ATOM 811 O O . HIS A 1 100 ? 11.197 -5.296 -9.783 1.00 73.94 100 HIS A O 1
ATOM 817 N N . ILE A 1 101 ? 11.017 -3.329 -10.862 1.00 74.00 101 ILE A N 1
ATOM 818 C CA . ILE A 1 101 ? 10.889 -2.512 -9.642 1.00 74.00 101 ILE A CA 1
ATOM 819 C C . ILE A 1 101 ? 9.543 -2.807 -8.979 1.00 74.00 101 ILE A C 1
ATOM 821 O O . ILE A 1 101 ? 9.487 -3.098 -7.789 1.00 74.00 101 ILE A O 1
ATOM 825 N N . ALA A 1 102 ? 8.462 -2.812 -9.756 1.00 73.00 102 ALA A N 1
ATOM 826 C CA . ALA A 1 102 ? 7.132 -3.101 -9.231 1.00 73.00 102 ALA A CA 1
ATOM 827 C C . ALA A 1 102 ? 6.981 -4.566 -8.781 1.00 73.00 102 ALA A C 1
ATOM 829 O O . ALA A 1 102 ? 6.341 -4.847 -7.769 1.00 73.00 102 ALA A O 1
ATOM 830 N N . THR A 1 103 ? 7.649 -5.500 -9.468 1.00 77.00 103 THR A N 1
ATOM 831 C CA . THR A 1 103 ? 7.715 -6.916 -9.070 1.00 77.00 103 THR A CA 1
ATOM 832 C C . THR A 1 103 ? 8.394 -7.083 -7.710 1.00 77.00 103 THR A C 1
ATOM 834 O O . THR A 1 103 ? 7.902 -7.837 -6.874 1.00 77.00 103 THR A O 1
ATOM 837 N N . TYR A 1 104 ? 9.481 -6.351 -7.444 1.00 75.81 104 TYR A N 1
ATOM 838 C CA . TYR A 1 104 ? 10.128 -6.353 -6.126 1.00 75.81 104 TYR A CA 1
ATOM 839 C C . TYR A 1 104 ? 9.185 -5.858 -5.019 1.00 75.81 104 TYR A C 1
ATOM 841 O O . TYR A 1 104 ? 9.229 -6.337 -3.889 1.00 75.81 104 TYR A O 1
ATOM 849 N N . LEU A 1 105 ? 8.286 -4.932 -5.352 1.00 78.12 105 LEU A N 1
ATOM 850 C CA . LEU A 1 105 ? 7.319 -4.363 -4.418 1.00 78.12 105 LEU A CA 1
ATOM 851 C C . LEU A 1 105 ? 6.037 -5.204 -4.277 1.00 78.12 105 LEU A C 1
ATOM 853 O O . LEU A 1 105 ? 5.157 -4.828 -3.506 1.00 78.12 105 LEU A O 1
ATOM 857 N N . LYS A 1 106 ? 5.933 -6.365 -4.949 1.00 78.94 106 LYS A N 1
ATOM 858 C CA . LYS A 1 106 ? 4.739 -7.236 -4.963 1.00 78.94 106 LYS A CA 1
ATOM 859 C C . LYS A 1 106 ? 4.166 -7.522 -3.568 1.00 78.94 106 LYS A C 1
ATOM 861 O O . LYS A 1 106 ? 2.951 -7.497 -3.393 1.00 78.94 106 LYS A O 1
ATOM 866 N N . ARG A 1 107 ? 5.025 -7.739 -2.566 1.00 78.69 107 ARG A N 1
ATOM 867 C CA . ARG A 1 107 ? 4.596 -7.982 -1.177 1.00 78.69 107 ARG A CA 1
ATOM 868 C C . ARG A 1 107 ? 3.813 -6.805 -0.580 1.00 78.69 107 ARG A C 1
ATOM 870 O O . ARG A 1 107 ? 2.850 -7.018 0.144 1.00 78.69 107 ARG A O 1
ATOM 877 N N . PHE A 1 108 ? 4.181 -5.570 -0.908 1.00 83.00 108 PHE A N 1
ATOM 878 C CA . PHE A 1 108 ? 3.474 -4.386 -0.418 1.00 83.00 108 PHE A CA 1
ATOM 879 C C . PHE A 1 108 ? 2.099 -4.224 -1.077 1.00 83.00 108 PHE A C 1
ATOM 881 O O . PHE A 1 108 ? 1.138 -3.828 -0.423 1.00 83.00 108 PHE A O 1
ATOM 888 N N . PHE A 1 109 ? 1.965 -4.622 -2.346 1.00 88.56 109 PHE A N 1
ATOM 889 C CA . PHE A 1 109 ? 0.658 -4.682 -3.001 1.00 88.56 109 PHE A CA 1
ATOM 890 C C . PHE A 1 109 ? -0.277 -5.696 -2.330 1.00 88.56 109 PHE A C 1
ATOM 892 O O . PHE A 1 109 ? -1.453 -5.394 -2.145 1.00 88.56 109 PHE A O 1
ATOM 899 N N . ALA A 1 110 ? 0.241 -6.860 -1.923 1.00 88.19 110 ALA A N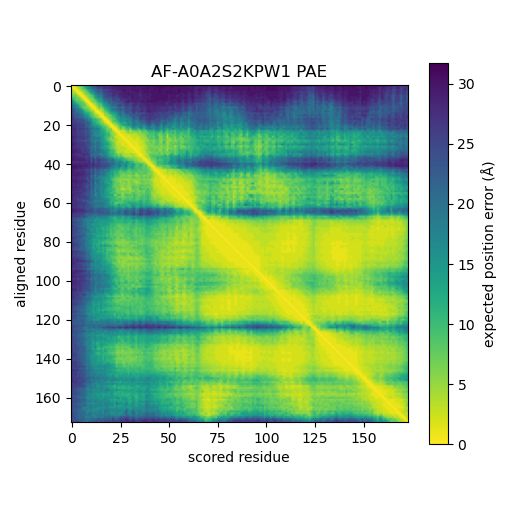 1
ATOM 900 C CA . ALA A 1 110 ? -0.527 -7.863 -1.182 1.00 88.19 110 ALA A CA 1
ATOM 901 C C . ALA A 1 110 ? -0.989 -7.347 0.193 1.00 88.19 110 ALA A C 1
ATOM 903 O O . ALA A 1 110 ? -2.137 -7.554 0.575 1.00 88.19 110 ALA A O 1
ATOM 904 N N . TYR A 1 111 ? -0.131 -6.614 0.908 1.00 87.50 111 TYR A N 1
ATOM 905 C CA . TYR A 1 111 ? -0.502 -5.986 2.179 1.00 87.50 111 TYR A CA 1
ATOM 906 C C . TYR A 1 111 ? -1.592 -4.915 2.016 1.00 87.50 111 TYR A C 1
ATOM 908 O O . TYR A 1 111 ? -2.485 -4.810 2.852 1.00 87.50 111 TYR A O 1
ATOM 916 N N . GLY A 1 112 ? -1.573 -4.151 0.918 1.00 88.75 112 GLY A N 1
ATOM 917 C CA . GLY A 1 112 ? -2.650 -3.209 0.600 1.00 88.75 112 GLY A CA 1
ATOM 918 C C . GLY A 1 112 ? -4.030 -3.879 0.519 1.00 88.75 112 GLY A C 1
ATOM 919 O O . GLY A 1 112 ? -5.013 -3.285 0.955 1.00 88.75 112 GLY A O 1
ATOM 920 N N . LEU A 1 113 ? -4.110 -5.135 0.057 1.00 89.81 113 LEU A N 1
ATOM 921 C CA . LEU A 1 113 ? -5.386 -5.845 -0.068 1.00 89.81 113 LEU A CA 1
ATOM 922 C C . LEU A 1 113 ? -5.941 -6.161 1.320 1.00 89.81 113 LEU A C 1
ATOM 924 O O . LEU A 1 113 ? -7.125 -5.960 1.556 1.00 89.81 113 LEU A O 1
ATOM 928 N N . MET A 1 114 ? -5.072 -6.514 2.271 1.00 88.56 114 MET A N 1
ATOM 929 C CA . MET A 1 114 ? -5.465 -6.677 3.673 1.00 88.56 114 MET A CA 1
ATOM 930 C C . MET A 1 114 ? -6.009 -5.383 4.292 1.00 88.56 114 MET A C 1
ATOM 932 O O . MET A 1 114 ? -6.905 -5.435 5.129 1.00 88.56 114 MET A O 1
ATOM 936 N N . ILE A 1 115 ? -5.480 -4.216 3.906 1.00 87.75 115 ILE A N 1
ATOM 937 C CA . ILE A 1 115 ? -6.007 -2.920 4.363 1.00 87.75 115 ILE A CA 1
ATOM 938 C C . ILE A 1 115 ? -7.398 -2.658 3.766 1.00 87.75 115 ILE A C 1
ATOM 940 O O . ILE A 1 115 ? -8.278 -2.155 4.465 1.00 87.75 115 ILE A O 1
ATOM 944 N N . VAL A 1 116 ? -7.608 -2.995 2.490 1.00 87.25 116 VAL A N 1
ATOM 945 C CA . VAL A 1 116 ? -8.923 -2.889 1.835 1.00 87.25 116 VAL A CA 1
ATOM 946 C C . VAL A 1 116 ? -9.939 -3.812 2.513 1.00 87.25 116 VAL A C 1
ATOM 948 O O . VAL A 1 116 ? -11.051 -3.370 2.807 1.00 87.25 116 VAL A O 1
ATOM 951 N N . ASP A 1 117 ? -9.549 -5.053 2.812 1.00 86.19 117 ASP A N 1
ATOM 952 C CA . ASP A 1 117 ? -10.385 -6.020 3.530 1.00 86.19 117 ASP A CA 1
ATOM 953 C C . ASP A 1 117 ? -10.737 -5.500 4.935 1.00 86.19 117 ASP A C 1
ATOM 955 O O . ASP A 1 117 ? -11.909 -5.472 5.311 1.00 86.19 117 ASP A O 1
ATOM 959 N N . TRP A 1 118 ? -9.756 -4.964 5.670 1.00 86.69 118 TRP A N 1
ATOM 960 C CA . TRP A 1 118 ? -9.979 -4.335 6.977 1.00 86.69 118 TRP A CA 1
ATOM 961 C C . TRP A 1 118 ? -10.989 -3.187 6.926 1.00 86.69 118 TRP A C 1
ATOM 963 O O . TRP A 1 118 ? -11.883 -3.112 7.768 1.00 86.69 118 TRP A O 1
ATOM 973 N N . TYR A 1 119 ? -10.882 -2.295 5.940 1.00 82.56 119 TYR A N 1
ATOM 974 C CA . TYR A 1 119 ? -11.843 -1.206 5.779 1.00 82.56 119 TYR A CA 1
ATOM 975 C C . TYR A 1 119 ? -13.261 -1.733 5.530 1.00 82.56 119 TYR A C 1
ATOM 977 O O . TYR A 1 119 ? -14.224 -1.224 6.113 1.00 82.56 119 TYR A O 1
ATOM 985 N N . ASN A 1 120 ? -13.381 -2.763 4.688 1.00 80.81 120 ASN A N 1
ATOM 986 C CA . ASN A 1 120 ? -14.654 -3.393 4.367 1.00 80.81 120 ASN A CA 1
ATOM 987 C C . ASN A 1 120 ? -15.307 -4.027 5.607 1.00 80.81 120 ASN A C 1
ATOM 989 O O . ASN A 1 120 ? -16.514 -3.894 5.801 1.00 80.81 120 ASN A O 1
ATOM 993 N N . GLU A 1 121 ? -14.511 -4.664 6.467 1.00 80.00 121 GLU A N 1
ATOM 994 C CA . GLU A 1 121 ? -14.982 -5.320 7.692 1.00 80.00 121 GLU A CA 1
ATOM 995 C C . GLU A 1 121 ? -15.293 -4.341 8.838 1.00 80.00 121 GLU A C 1
ATOM 997 O O . GLU A 1 121 ? -16.256 -4.541 9.578 1.00 80.00 121 GLU A O 1
ATOM 1002 N N . MET A 1 122 ? -14.491 -3.285 9.009 1.00 72.00 122 MET A N 1
ATOM 1003 C CA . MET A 1 122 ? -14.513 -2.454 10.224 1.00 72.00 122 MET A CA 1
ATOM 1004 C C . MET A 1 122 ? -15.263 -1.123 10.076 1.00 72.00 122 MET A C 1
ATOM 1006 O O . MET A 1 122 ? -15.797 -0.601 11.064 1.00 72.00 122 MET A O 1
ATOM 1010 N N . VAL A 1 123 ? -15.290 -0.546 8.870 1.00 67.44 123 VAL A N 1
ATOM 1011 C CA . VAL A 1 123 ? -15.837 0.803 8.628 1.00 67.44 123 VAL A CA 1
ATOM 1012 C C . VAL A 1 123 ? -17.233 0.758 8.000 1.00 67.44 123 VAL A C 1
ATOM 1014 O O . VAL A 1 123 ? -18.062 1.590 8.352 1.00 67.44 123 VAL A O 1
ATOM 1017 N N . GLY A 1 124 ? -17.536 -0.265 7.196 1.00 59.62 124 GLY A N 1
ATOM 1018 C CA . GLY A 1 124 ? -18.906 -0.627 6.825 1.00 59.62 124 GLY A CA 1
ATOM 1019 C C . GLY A 1 124 ? -19.594 0.299 5.816 1.00 59.62 124 GLY A C 1
ATOM 1020 O O . GLY A 1 124 ? -20.432 1.106 6.192 1.00 59.62 124 GLY A O 1
ATOM 1021 N N . GLU A 1 125 ? -19.284 0.114 4.535 1.00 54.34 125 GLU A N 1
ATOM 1022 C CA . GLU A 1 125 ? -20.179 0.187 3.362 1.00 54.34 125 GLU A CA 1
ATOM 1023 C C . GLU A 1 125 ? -19.310 -0.087 2.134 1.00 54.34 125 GLU A C 1
ATOM 1025 O O . GLU A 1 125 ? -18.231 0.492 2.059 1.00 54.34 125 GLU A O 1
ATOM 1030 N N . ASP A 1 126 ? -19.762 -0.987 1.245 1.00 65.31 126 ASP A N 1
ATOM 1031 C CA . ASP A 1 126 ? -19.102 -1.514 0.030 1.00 65.31 126 ASP A CA 1
ATOM 1032 C C . ASP A 1 126 ? -17.743 -0.873 -0.299 1.00 65.31 126 ASP A C 1
ATOM 1034 O O . ASP A 1 126 ? -17.570 -0.105 -1.256 1.00 65.31 126 ASP A O 1
ATOM 1038 N N . PHE A 1 127 ? -16.750 -1.153 0.555 1.00 71.38 127 PHE A N 1
ATOM 1039 C CA . PHE A 1 127 ? -15.509 -0.386 0.523 1.00 71.38 127 PHE A CA 1
ATOM 1040 C C . PHE A 1 127 ? -14.725 -0.732 -0.734 1.00 71.38 127 PHE A C 1
ATOM 1042 O O . PHE A 1 127 ? -13.876 0.027 -1.182 1.00 71.38 127 PHE A O 1
ATOM 1049 N N . ARG A 1 128 ? -15.064 -1.857 -1.361 1.00 70.25 128 ARG A N 1
ATOM 1050 C CA . ARG A 1 128 ? -14.515 -2.274 -2.636 1.00 70.25 128 ARG A CA 1
ATOM 1051 C C . ARG A 1 128 ? -14.847 -1.291 -3.754 1.00 70.25 128 ARG A C 1
ATOM 1053 O O . ARG A 1 128 ? -13.964 -0.992 -4.554 1.00 70.25 128 ARG A O 1
ATOM 1060 N N . GLU A 1 129 ? -16.065 -0.756 -3.801 1.00 77.94 129 GLU A N 1
ATOM 1061 C CA . GLU A 1 129 ? -16.432 0.284 -4.772 1.00 77.94 129 GLU A CA 1
ATOM 1062 C C . GLU A 1 129 ? -15.742 1.615 -4.461 1.00 77.94 129 GLU A C 1
ATOM 1064 O O . GLU A 1 129 ? -15.213 2.274 -5.359 1.00 77.94 129 GLU A O 1
ATOM 1069 N N . THR A 1 130 ? -15.632 1.969 -3.180 1.00 78.19 130 THR A N 1
ATOM 1070 C CA . THR A 1 130 ? -14.855 3.144 -2.754 1.00 78.19 130 THR A CA 1
ATOM 1071 C C . THR A 1 130 ? -13.377 3.004 -3.126 1.00 78.19 130 THR A C 1
ATOM 1073 O O . THR A 1 130 ? -12.774 3.937 -3.652 1.00 78.19 130 THR A O 1
ATOM 1076 N N . ALA A 1 131 ? -12.799 1.821 -2.928 1.00 80.06 131 ALA A N 1
ATOM 1077 C CA . ALA A 1 131 ? -11.411 1.534 -3.243 1.00 80.06 131 ALA A CA 1
ATOM 1078 C C . ALA A 1 131 ? -11.149 1.577 -4.750 1.00 80.06 131 ALA A C 1
ATOM 1080 O O . ALA A 1 131 ? -10.143 2.137 -5.172 1.00 80.06 131 ALA A O 1
ATOM 1081 N N . LYS A 1 132 ? -12.077 1.072 -5.575 1.00 82.94 132 LYS A N 1
ATOM 1082 C CA . LYS A 1 132 ? -12.011 1.220 -7.039 1.00 82.94 132 LYS A CA 1
ATOM 1083 C C . LYS A 1 132 ? -12.028 2.681 -7.476 1.00 82.94 132 LYS A C 1
ATOM 1085 O O . LYS A 1 132 ? -11.360 3.022 -8.445 1.00 82.94 132 LYS A O 1
ATOM 1090 N N . LYS A 1 133 ? -12.795 3.532 -6.791 1.00 84.12 133 LYS A N 1
ATOM 1091 C CA . LYS A 1 133 ? -12.881 4.962 -7.106 1.00 84.12 133 LYS A CA 1
ATOM 1092 C C . LYS A 1 133 ? -11.628 5.728 -6.673 1.00 84.12 133 LYS A C 1
ATOM 1094 O O . LYS A 1 133 ? -11.158 6.577 -7.423 1.00 84.12 133 LYS A O 1
ATOM 1099 N N . ASN A 1 134 ? -11.114 5.440 -5.480 1.00 82.44 134 ASN A N 1
ATOM 1100 C CA . ASN A 1 134 ? -10.035 6.214 -4.863 1.00 82.44 134 ASN A CA 1
ATOM 1101 C C . ASN A 1 134 ? -8.631 5.706 -5.226 1.00 82.44 134 ASN A C 1
ATOM 1103 O O . ASN A 1 134 ? -7.714 6.515 -5.322 1.00 82.44 134 ASN A O 1
ATOM 1107 N N . TRP A 1 135 ? -8.471 4.400 -5.463 1.00 89.81 135 TRP A N 1
ATOM 1108 C CA . TRP A 1 135 ? -7.200 3.756 -5.826 1.00 89.81 135 TRP A CA 1
ATOM 1109 C C . TRP A 1 135 ? -7.350 2.862 -7.074 1.00 89.81 135 TRP A C 1
ATOM 1111 O O . TRP A 1 135 ? -7.131 1.646 -7.018 1.00 89.81 135 TRP A O 1
ATOM 1121 N N . PRO A 1 136 ? -7.779 3.428 -8.219 1.00 90.25 136 PRO A N 1
ATOM 1122 C CA . PRO A 1 136 ? -8.075 2.653 -9.421 1.00 90.25 136 PRO A CA 1
ATOM 1123 C C . PRO A 1 136 ? -6.843 1.947 -10.000 1.00 90.25 136 PRO A C 1
ATOM 1125 O O . PRO A 1 136 ? -6.961 0.808 -10.458 1.00 90.25 136 PRO A O 1
ATOM 1128 N N . ASN A 1 137 ? -5.664 2.579 -9.957 1.00 92.00 137 ASN A N 1
ATOM 1129 C CA . ASN A 1 137 ? -4.438 2.011 -10.519 1.00 92.00 137 ASN A CA 1
ATOM 1130 C C . ASN A 1 137 ? -3.992 0.802 -9.701 1.00 92.00 137 ASN A C 1
ATOM 1132 O O . ASN A 1 137 ? -3.607 -0.221 -10.261 1.00 92.00 137 ASN A O 1
ATOM 1136 N N . TYR A 1 138 ? -4.082 0.904 -8.375 1.00 91.69 138 TYR A N 1
ATOM 1137 C CA . TYR A 1 138 ? -3.801 -0.182 -7.451 1.00 91.69 138 TYR A CA 1
ATOM 1138 C C . TYR A 1 138 ? -4.688 -1.398 -7.738 1.00 91.69 138 TYR A C 1
ATOM 1140 O O . TYR A 1 138 ? -4.179 -2.507 -7.909 1.00 91.69 138 TYR A O 1
ATOM 1148 N N . ILE A 1 139 ? -6.004 -1.191 -7.855 1.00 92.19 139 ILE A N 1
ATOM 1149 C CA . ILE A 1 139 ? -6.953 -2.276 -8.134 1.00 92.19 139 ILE A CA 1
ATOM 1150 C C . ILE A 1 139 ? -6.698 -2.898 -9.513 1.00 92.19 139 ILE A C 1
ATOM 1152 O O . ILE A 1 139 ? -6.694 -4.126 -9.643 1.00 92.19 139 ILE A O 1
ATOM 1156 N N . GLU A 1 140 ? -6.451 -2.080 -10.538 1.00 92.75 140 GLU A N 1
ATOM 1157 C CA . GLU A 1 140 ? -6.103 -2.562 -11.877 1.00 92.75 140 GLU A CA 1
ATOM 1158 C C . GLU A 1 140 ? -4.809 -3.384 -11.858 1.00 92.75 140 GLU A C 1
ATOM 1160 O O . GLU A 1 140 ? -4.768 -4.487 -12.408 1.00 92.75 140 GLU A O 1
ATOM 1165 N N . TYR A 1 141 ? -3.773 -2.890 -11.180 1.00 91.50 141 TYR A N 1
ATOM 1166 C CA . TYR A 1 141 ? -2.487 -3.564 -11.049 1.00 91.50 141 TYR A CA 1
ATOM 1167 C C . TYR A 1 141 ? -2.631 -4.909 -10.332 1.00 91.50 141 TYR A C 1
ATOM 1169 O O . TYR A 1 141 ? -2.158 -5.932 -10.835 1.00 91.50 141 TYR A O 1
ATOM 1177 N N . CYS A 1 142 ? -3.334 -4.938 -9.196 1.00 92.00 142 CYS A N 1
ATOM 1178 C CA . CYS A 1 142 ? -3.592 -6.170 -8.457 1.00 92.00 142 CYS A CA 1
ATOM 1179 C C . CYS A 1 142 ? -4.323 -7.207 -9.313 1.00 92.00 142 CYS A C 1
ATOM 1181 O O . CYS A 1 142 ? -3.936 -8.373 -9.316 1.00 92.00 142 CYS A O 1
ATOM 1183 N N . LYS A 1 143 ? -5.316 -6.780 -10.102 1.00 91.69 143 LYS A N 1
ATOM 1184 C CA . LYS A 1 143 ? -6.034 -7.658 -11.035 1.00 91.69 143 LYS A CA 1
ATOM 1185 C C . LYS A 1 143 ? -5.137 -8.158 -12.171 1.00 91.69 143 LYS A C 1
ATOM 1187 O O . LYS A 1 143 ? -5.171 -9.339 -12.500 1.00 91.69 143 LYS A O 1
ATOM 1192 N N . LYS A 1 144 ? -4.346 -7.274 -12.784 1.00 91.19 144 LYS A N 1
ATOM 1193 C CA . LYS A 1 144 ? -3.471 -7.590 -13.926 1.00 91.19 144 LYS A CA 1
ATOM 1194 C C . LYS A 1 144 ? -2.405 -8.629 -13.577 1.00 91.19 144 LYS A C 1
ATOM 1196 O O . LYS A 1 144 ? -2.078 -9.463 -14.417 1.00 91.19 144 LYS A O 1
ATOM 1201 N N . TYR A 1 145 ? -1.862 -8.564 -12.363 1.00 89.62 145 TYR A N 1
ATOM 1202 C CA . TYR A 1 145 ? -0.751 -9.409 -11.915 1.00 89.62 145 TYR A CA 1
ATOM 1203 C C . TYR A 1 145 ? -1.157 -10.512 -10.930 1.00 89.62 145 TYR A C 1
ATOM 1205 O O . TYR A 1 145 ? -0.274 -11.117 -10.313 1.00 89.62 145 TYR A O 1
ATOM 1213 N N . ASP A 1 146 ? -2.465 -10.757 -10.789 1.00 90.38 146 ASP A N 1
ATOM 1214 C CA . ASP A 1 146 ? -3.049 -11.758 -9.889 1.00 90.38 146 ASP A CA 1
ATOM 1215 C C . ASP A 1 146 ? -2.457 -11.669 -8.472 1.00 90.38 146 ASP A C 1
ATOM 1217 O O . ASP A 1 146 ? -1.887 -12.607 -7.908 1.00 90.38 146 ASP A O 1
ATOM 1221 N N . ILE A 1 147 ? -2.475 -10.450 -7.932 1.00 89.94 147 ILE A N 1
ATOM 1222 C CA . ILE A 1 147 ? -2.014 -10.183 -6.576 1.00 89.94 147 ILE A CA 1
ATOM 1223 C C . ILE A 1 147 ? -3.101 -10.636 -5.611 1.00 89.94 147 ILE A C 1
ATOM 1225 O O . ILE A 1 147 ? -4.245 -10.196 -5.701 1.00 89.94 147 ILE A O 1
ATOM 1229 N N . VAL A 1 148 ? -2.708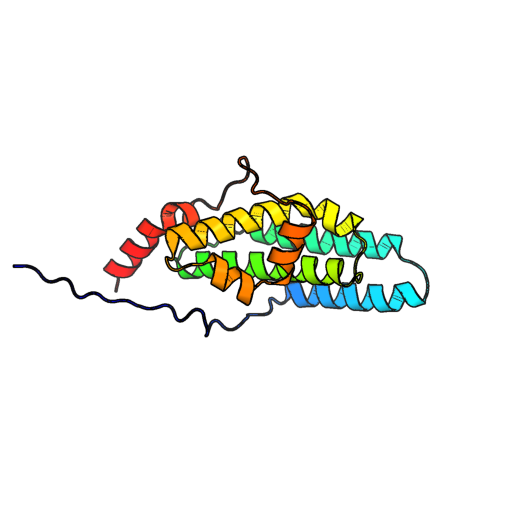 -11.469 -4.656 1.00 86.62 148 VAL A N 1
ATOM 1230 C CA . VAL A 1 148 ? -3.564 -11.954 -3.576 1.00 86.62 148 VAL A CA 1
ATOM 1231 C C . VAL A 1 148 ? -3.001 -11.513 -2.231 1.00 86.62 148 VAL A C 1
ATOM 1233 O O . VAL A 1 148 ? -1.787 -11.334 -2.094 1.00 86.62 148 VAL A O 1
ATOM 1236 N N . SER A 1 149 ? -3.880 -11.326 -1.245 1.00 82.75 149 SER A N 1
ATOM 1237 C CA . SER A 1 149 ? -3.491 -11.048 0.139 1.00 82.75 149 SER A CA 1
ATOM 1238 C C . SER A 1 149 ? -2.600 -12.175 0.667 1.00 82.75 149 SER A C 1
ATOM 1240 O O . SER A 1 149 ? -2.844 -13.353 0.401 1.00 82.75 149 SER A O 1
ATOM 1242 N N . ASN A 1 150 ? -1.560 -11.822 1.419 1.00 77.94 150 ASN A N 1
ATOM 1243 C CA . ASN A 1 150 ? -0.660 -12.794 2.028 1.00 77.94 150 ASN A CA 1
ATOM 1244 C C . ASN A 1 150 ? -1.150 -13.137 3.448 1.00 77.94 150 ASN A C 1
ATOM 1246 O O . ASN A 1 150 ? -1.204 -12.233 4.282 1.00 77.94 150 ASN A O 1
ATOM 1250 N N . PRO A 1 151 ? -1.475 -14.406 3.756 1.00 72.69 151 PRO A N 1
ATOM 1251 C CA . PRO A 1 151 ? -2.014 -14.792 5.063 1.00 72.69 151 PRO A CA 1
ATOM 1252 C C . PRO A 1 151 ? -1.023 -14.615 6.224 1.00 72.69 151 PRO A C 1
ATOM 1254 O O . PRO A 1 151 ? -1.447 -14.526 7.374 1.00 72.69 151 PRO A O 1
ATOM 1257 N N . ASP A 1 152 ? 0.282 -14.558 5.941 1.00 75.06 152 ASP A N 1
ATOM 1258 C CA . ASP A 1 152 ? 1.318 -14.395 6.968 1.00 75.06 152 ASP A CA 1
ATOM 1259 C C . ASP A 1 152 ? 1.542 -12.933 7.376 1.00 75.06 152 ASP A C 1
ATOM 1261 O O . ASP A 1 152 ? 2.142 -12.656 8.423 1.00 75.06 152 ASP A O 1
ATOM 1265 N N . ASP A 1 153 ? 1.089 -11.984 6.553 1.00 77.56 153 ASP A N 1
ATOM 1266 C CA . ASP A 1 153 ? 1.190 -10.570 6.879 1.00 77.56 153 ASP A CA 1
ATOM 1267 C C . ASP A 1 153 ? 0.154 -10.204 7.958 1.00 77.56 153 ASP A C 1
ATOM 1269 O O . ASP A 1 153 ? -0.899 -10.825 8.102 1.00 77.56 153 ASP A O 1
ATOM 1273 N N . LYS A 1 154 ? 0.482 -9.213 8.795 1.00 78.62 154 LYS A N 1
ATOM 1274 C CA . LYS A 1 154 ? -0.344 -8.834 9.950 1.00 78.62 154 LYS A CA 1
ATOM 1275 C C . LYS A 1 154 ? -0.568 -7.334 9.986 1.00 78.62 154 LYS A C 1
ATOM 1277 O O . LYS A 1 154 ? 0.377 -6.549 9.893 1.00 78.62 154 LYS A O 1
ATOM 1282 N N . LEU A 1 155 ? -1.825 -6.943 10.165 1.00 82.06 155 LEU A N 1
ATOM 1283 C CA . LEU A 1 155 ? -2.177 -5.558 10.452 1.00 82.06 155 LEU A CA 1
ATOM 1284 C C . LEU A 1 155 ? -1.680 -5.159 11.855 1.00 82.06 155 LEU A C 1
ATOM 1286 O O . LEU A 1 155 ? -1.575 -6.016 12.741 1.00 82.06 155 LEU A O 1
ATOM 1290 N N . PRO A 1 156 ? -1.393 -3.865 12.082 1.00 80.12 156 PRO A N 1
ATOM 1291 C CA . PRO A 1 156 ? -1.178 -3.310 13.408 1.00 80.12 156 PRO A CA 1
ATOM 1292 C C . PRO A 1 156 ? -2.238 -3.774 14.402 1.00 80.12 156 PRO A C 1
ATOM 1294 O O . PRO A 1 156 ? -3.432 -3.731 14.109 1.00 80.12 156 PRO A O 1
ATOM 1297 N N . LYS A 1 157 ? -1.820 -4.143 15.617 1.00 79.81 157 LYS A N 1
ATOM 1298 C CA . LYS A 1 157 ? -2.752 -4.592 16.663 1.00 79.81 157 LYS A CA 1
ATOM 1299 C C . LYS A 1 157 ? -3.867 -3.571 16.926 1.00 79.81 157 LYS A C 1
ATOM 1301 O O . LYS A 1 157 ? -5.015 -3.955 17.091 1.00 79.81 157 LYS A O 1
ATOM 1306 N N . VAL A 1 158 ? -3.545 -2.279 16.883 1.00 76.81 158 VAL A N 1
ATOM 1307 C CA . VAL A 1 158 ? -4.515 -1.186 17.074 1.00 76.81 158 VAL A CA 1
ATOM 1308 C C . VAL A 1 158 ? -5.603 -1.179 15.990 1.00 76.81 158 VAL A C 1
ATOM 1310 O O . VAL A 1 158 ? -6.754 -0.885 16.292 1.00 76.81 158 VAL A O 1
ATOM 1313 N N . MET A 1 159 ? -5.279 -1.572 14.752 1.00 82.25 159 MET A N 1
ATOM 1314 C CA . MET A 1 159 ? -6.269 -1.729 13.678 1.00 82.25 159 MET A CA 1
ATOM 1315 C C . MET A 1 159 ? -7.137 -2.979 13.868 1.00 82.25 159 MET A C 1
ATOM 1317 O O . MET A 1 159 ? -8.313 -2.959 13.514 1.00 82.25 159 MET A O 1
ATOM 1321 N N . LEU A 1 160 ? -6.590 -4.051 14.448 1.00 83.75 160 LEU A N 1
ATOM 1322 C CA . LEU A 1 160 ? -7.373 -5.239 14.816 1.00 83.75 160 LEU A CA 1
ATOM 1323 C C . LEU A 1 160 ? -8.344 -4.933 15.970 1.00 83.75 160 LEU A C 1
ATOM 1325 O O . LEU A 1 160 ? -9.481 -5.392 15.963 1.00 83.75 160 LEU A O 1
ATOM 1329 N N . ASP A 1 161 ? -7.922 -4.091 16.915 1.00 84.38 161 ASP A N 1
ATOM 1330 C CA . ASP A 1 161 ? -8.717 -3.641 18.064 1.00 84.38 161 ASP A CA 1
ATOM 1331 C C . ASP A 1 161 ? -9.629 -2.428 17.735 1.00 84.38 161 ASP A C 1
ATOM 1333 O O . ASP A 1 161 ? -10.181 -1.794 18.639 1.00 84.38 161 ASP A O 1
ATOM 1337 N N . TYR A 1 162 ? -9.819 -2.093 16.451 1.00 82.38 162 TYR A N 1
ATOM 1338 C CA . TYR A 1 162 ? -10.460 -0.848 16.001 1.00 82.38 162 TYR A CA 1
ATOM 1339 C C . TYR A 1 162 ? -11.874 -0.625 16.557 1.00 82.38 162 TYR A C 1
ATOM 1341 O O . TYR A 1 162 ? -12.196 0.477 16.998 1.00 82.38 162 TYR A O 1
ATOM 1349 N N . ASN A 1 163 ? -12.724 -1.658 16.589 1.00 80.75 163 ASN A N 1
ATOM 1350 C CA . ASN A 1 163 ? -14.087 -1.527 17.122 1.00 80.75 163 ASN A CA 1
ATOM 1351 C C . ASN A 1 163 ? -14.089 -1.150 18.610 1.00 80.75 163 ASN A C 1
ATOM 1353 O O . ASN A 1 163 ? -14.837 -0.264 19.018 1.00 80.75 163 ASN A O 1
ATOM 1357 N N . LYS A 1 164 ? -13.193 -1.753 19.399 1.00 82.38 164 LYS A N 1
ATOM 1358 C CA . LYS A 1 164 ? -13.021 -1.436 20.821 1.00 82.38 164 LYS A CA 1
ATOM 1359 C C . LYS A 1 164 ? -12.505 -0.010 21.013 1.00 82.38 164 LYS A C 1
ATOM 1361 O O . LYS A 1 164 ? -12.930 0.689 21.928 1.00 82.38 164 LYS A O 1
ATOM 1366 N N . LEU A 1 165 ? -11.601 0.433 20.139 1.00 82.69 165 LEU A N 1
ATOM 1367 C CA . LEU A 1 165 ? -11.097 1.803 20.148 1.00 82.69 165 LEU A CA 1
ATOM 1368 C C . LEU A 1 165 ? -12.214 2.815 19.857 1.00 82.69 165 LEU A C 1
ATOM 1370 O O . LEU A 1 165 ? -12.386 3.771 20.610 1.00 82.69 165 LEU A O 1
ATOM 1374 N N . ARG A 1 166 ? -13.029 2.545 18.830 1.00 82.62 166 ARG A N 1
ATOM 1375 C CA . ARG A 1 166 ? -14.198 3.354 18.457 1.00 82.62 166 ARG A CA 1
ATOM 1376 C C . ARG A 1 166 ? -15.215 3.459 19.593 1.00 82.62 166 ARG A C 1
ATOM 1378 O O . ARG A 1 166 ? -15.730 4.541 19.857 1.00 82.62 166 ARG A O 1
ATOM 1385 N N . GLU A 1 167 ? -15.502 2.348 20.268 1.00 82.81 167 GLU A N 1
ATOM 1386 C CA . GLU A 1 167 ? -16.413 2.315 21.417 1.00 82.81 167 GLU A CA 1
ATOM 1387 C C . GLU A 1 167 ? -15.900 3.190 22.568 1.00 82.81 167 GLU A C 1
ATOM 1389 O O . GLU A 1 167 ? -16.641 4.040 23.064 1.00 82.81 167 GLU A O 1
ATOM 1394 N N . ASN A 1 168 ? -14.621 3.067 22.930 1.00 82.88 168 ASN A N 1
ATOM 1395 C CA . ASN A 1 168 ? -14.009 3.881 23.985 1.00 82.88 168 ASN A CA 1
ATOM 1396 C C . ASN A 1 168 ? -14.033 5.386 23.660 1.00 82.88 168 ASN A C 1
ATOM 1398 O O . ASN A 1 168 ? -14.329 6.210 24.528 1.00 82.88 168 ASN A O 1
ATOM 1402 N N . GLU A 1 169 ? -13.749 5.756 22.409 1.00 82.19 169 GLU A N 1
ATOM 1403 C CA . GLU A 1 169 ? -13.812 7.148 21.942 1.00 82.19 169 GLU A CA 1
ATOM 1404 C C . GLU A 1 169 ? -15.246 7.696 21.954 1.00 82.19 169 GLU A C 1
ATOM 1406 O O . GLU A 1 169 ? -15.453 8.869 22.262 1.00 82.19 169 GLU A O 1
ATOM 1411 N N . SER A 1 170 ? -16.243 6.857 21.656 1.00 77.62 170 SER A N 1
ATOM 1412 C CA . SER A 1 170 ? -17.657 7.250 21.687 1.00 77.62 170 SER A CA 1
ATOM 1413 C C . SER A 1 170 ? -18.210 7.453 23.101 1.00 77.62 170 SER A C 1
ATOM 1415 O O . SER A 1 170 ? -19.116 8.258 23.275 1.00 77.62 170 SER A O 1
ATOM 1417 N N . GLN A 1 171 ? -17.662 6.757 24.104 1.00 70.62 171 GLN A N 1
ATOM 1418 C CA . GLN A 1 171 ? -18.037 6.900 25.520 1.00 70.62 171 GLN A CA 1
ATOM 1419 C C . GLN A 1 171 ? -17.320 8.063 26.222 1.00 70.62 171 GLN A C 1
ATOM 1421 O O . GLN A 1 171 ? -17.748 8.491 27.290 1.00 70.62 171 GLN A O 1
ATOM 1426 N N . SER A 1 172 ? -16.221 8.554 25.642 1.00 62.44 172 SER A N 1
ATOM 1427 C CA . SER A 1 172 ? -15.426 9.666 26.182 1.00 62.44 172 SER A CA 1
ATOM 1428 C C . SER A 1 172 ? -15.864 11.043 25.660 1.00 62.44 172 SER A C 1
ATOM 1430 O O . SER A 1 172 ? -15.259 12.050 26.028 1.00 62.44 172 SER A O 1
ATOM 1432 N N . LYS A 1 173 ? -16.875 11.083 24.786 1.00 51.91 173 LYS A N 1
ATOM 1433 C CA . LYS A 1 173 ? -17.511 12.292 24.246 1.00 51.91 173 LYS A CA 1
ATOM 1434 C C . LYS A 1 173 ? -18.879 12.502 24.880 1.00 51.91 173 LYS A C 1
ATOM 1436 O O . LYS A 1 173 ? -19.220 13.684 25.096 1.00 51.91 173 LYS A O 1
#

Sequence (173 aa):
MPNSNKWRMAVDLSTLPVIISSITATIFAITLIITWKNIKENTRATHSQLLRSFHEDLLNRLNKNTILKTTEDCQRYANDYLNTVDEIAYLELNRKIPSHIATYLKRFFAYGLMIVDWYNEMVGEDFRETAKKNWPNYIEYCKKYDIVSNPDDKLPKVMLDYNKLRENESQSK

Radius of gyration: 18.31 Å; Cα contacts (8 Å, |Δi|>4): 118; chains: 1; bounding box: 60×31×50 Å

Secondary structure (DSSP, 8-state):
------------GGG------HHHHHHHHHHHHHHHHHTTS--HHHHHHHHHHHHHHHHHHHHGGGT--SHHHHHHHHHHHHHHHHHHHHHHHTTSS-HHHHHHTHHHHHHHHHHHHHHHHHT-S-HHHHHHHH-HHHHHHHHHTT----TT----HHHHTHHHHHHHHHH--

Solvent-accessible surface area (backbone atoms only — not comparable to full-atom values): 10228 Å² total; per-residue (Å²): 135,88,84,78,86,79,79,75,77,73,76,63,77,89,66,65,76,82,75,79,50,79,61,58,54,50,55,51,52,52,43,51,50,47,56,59,36,70,77,66,77,72,61,68,69,54,50,54,51,49,48,47,50,55,50,52,51,53,47,54,58,70,63,44,65,86,70,56,80,49,62,66,44,44,53,49,53,48,50,56,50,44,52,54,47,17,52,53,28,42,34,41,78,68,65,61,41,61,65,69,59,57,57,72,43,44,68,59,57,13,53,46,46,51,47,52,50,47,44,40,74,73,70,65,64,75,34,68,60,53,40,48,71,76,30,44,40,31,52,51,45,34,64,74,68,69,58,59,62,54,87,86,65,76,78,50,68,63,61,75,43,34,69,63,49,46,51,55,56,62,74,75,108

Mean predicted aligned error: 11.31 Å

Nearest PDB structures (foldseek):
  8e12-assembly1_B  TM=6.475E-01  e=1.851E+00  synthetic construct
  8e0m-assembly4_L  TM=5.975E-01  e=1.851E+00  synthetic construct
  8e0m-asse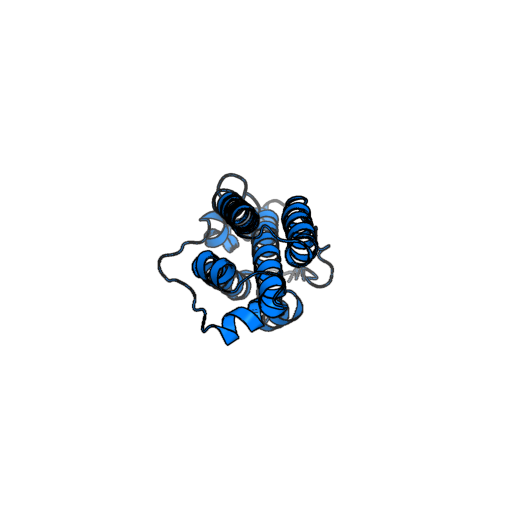mbly3_I  TM=6.037E-01  e=6.691E+00  synthetic construct
  7ue2-assembly1_A  TM=3.646E-01  e=2.490E+00  synthetic construct
  7zi0-assembly2_B  TM=3.866E-01  e=9.937E+00  Homo sapiens

Organism: NCBI:txid718286

pLDDT: mean 71.95, std 16.26, range [32.75, 92.75]